Protein AF-A0A3N7GJF5-F1 (afdb_monomer_lite)

Foldseek 3Di:
DDDDPCWDDPDPAWTHNLWKIKGFDDEAEAEAADADDDDKDKDKDKDKDDDPDDDFKDWDWDDDPPDIDGDRIIMGTPVCVVIDMDIYMYIYYYLPDWDADVNRTDDPDPPPDDDDDDDDDDDDDPDPPPDPPFDWDADPNDTGGVVNVPPPPDDDPDDDPQQWPDWDWDQDPVGIDIDTDGD

Radius of gyration: 27.96 Å; chains: 1; bounding box: 52×43×83 Å

pLDDT: mean 73.29, std 20.67, range [27.53, 95.56]

Secondary structure (DSSP, 8-state):
-PPPTTPEEEETTEEE-SSEEEEE---EEEEEEESS----EEEEEEEEESSS-----B---EEETTEEE--SEEEEEGGGTTSEEEEEEEEEEETT--EEETTEEE---TT------------------------EEEETTEEEEHHHHSTTSS------GGGEEEEEEEEETTEEEEEEEE-

Sequence (183 aa):
MQIPQNFTAYSNSVFSDGTTVYKGDRPYVKINRKDGNFRPYVNVYKEANGYNQPLRLDVPVKINGNRISFPNFIRYPHKFRFRRYDVNYEVVVPKHYVILEDGKLSIDDEQATTGANYDEEGDNDDDFAVGTEQDSIIVNNRKVAIKDIESSKGKKLKIEKDDVEEVNVNIGKDGARVKIKTK

Structure (mmCIF, N/CA/C/O backbone):
data_AF-A0A3N7GJF5-F1
#
_entry.id   AF-A0A3N7GJF5-F1
#
loop_
_atom_site.group_PDB
_atom_site.id
_atom_site.type_symbol
_atom_site.label_atom_id
_atom_site.label_alt_id
_atom_site.label_comp_id
_atom_site.label_asym_id
_atom_site.label_entity_id
_atom_site.label_seq_id
_atom_site.pdbx_PDB_ins_code
_atom_site.Cartn_x
_atom_site.Cartn_y
_atom_site.Cartn_z
_atom_site.occupancy
_atom_site.B_iso_or_equiv
_atom_site.auth_seq_id
_atom_site.auth_comp_id
_atom_site.auth_asym_id
_atom_site.auth_atom_id
_atom_site.pdbx_PDB_model_num
ATOM 1 N N . MET A 1 1 ? -10.663 3.510 -0.168 1.00 64.50 1 MET A N 1
ATOM 2 C CA . MET A 1 1 ? -11.586 2.675 0.639 1.00 64.50 1 MET A CA 1
ATOM 3 C C . MET A 1 1 ? -12.629 3.621 1.209 1.00 64.50 1 MET A C 1
ATOM 5 O O . MET A 1 1 ? -12.229 4.712 1.585 1.00 64.50 1 MET A O 1
ATOM 9 N N . GLN A 1 2 ? -13.917 3.278 1.209 1.00 79.75 2 GLN A N 1
ATOM 10 C CA . GLN A 1 2 ? -14.961 4.138 1.783 1.00 79.75 2 GLN A CA 1
ATOM 11 C C . GLN A 1 2 ? -15.364 3.574 3.148 1.00 79.75 2 GLN A C 1
ATOM 13 O O . GLN A 1 2 ? -15.562 2.363 3.262 1.00 79.75 2 GLN A O 1
ATOM 18 N N . ILE A 1 3 ? -15.418 4.425 4.175 1.00 82.75 3 ILE A N 1
ATOM 19 C CA . ILE A 1 3 ? -15.839 4.021 5.522 1.00 82.75 3 ILE A CA 1
ATOM 20 C C . ILE A 1 3 ? -17.376 4.035 5.560 1.00 82.75 3 ILE A C 1
ATOM 22 O O . ILE A 1 3 ? -17.965 5.035 5.143 1.00 82.75 3 ILE A O 1
ATOM 26 N N . PRO A 1 4 ? -18.037 2.948 5.998 1.00 89.00 4 PRO A N 1
ATOM 27 C CA . PRO A 1 4 ? -19.496 2.899 6.077 1.00 89.00 4 PRO A CA 1
ATOM 28 C C . PRO A 1 4 ? -20.077 3.946 7.043 1.00 89.00 4 PRO A C 1
ATOM 30 O O . PRO A 1 4 ? -19.457 4.278 8.050 1.00 89.00 4 PRO A O 1
ATOM 33 N N . GLN A 1 5 ? -21.294 4.430 6.769 1.00 88.88 5 GLN A N 1
ATOM 34 C CA . GLN A 1 5 ? -21.937 5.495 7.560 1.00 88.88 5 GLN A CA 1
ATOM 35 C C . GLN A 1 5 ? -22.246 5.112 9.015 1.00 88.88 5 GLN A C 1
ATOM 37 O O . GLN A 1 5 ? -22.389 5.992 9.855 1.00 88.88 5 GLN A O 1
ATOM 42 N N . ASN A 1 6 ? -22.341 3.821 9.334 1.00 93.06 6 ASN A N 1
ATOM 43 C CA . ASN A 1 6 ? -22.622 3.342 10.690 1.00 93.06 6 ASN A CA 1
ATOM 44 C C . ASN A 1 6 ? -21.397 3.381 11.630 1.00 93.06 6 ASN A C 1
ATOM 46 O O . ASN A 1 6 ? -21.480 2.877 12.748 1.00 93.06 6 ASN A O 1
ATOM 50 N N . PHE A 1 7 ? -20.260 3.927 11.186 1.00 94.56 7 PHE A N 1
ATOM 51 C CA . PHE A 1 7 ? -19.049 4.063 11.992 1.00 94.56 7 PHE A CA 1
ATOM 52 C C . PHE A 1 7 ? -18.988 5.435 12.665 1.00 94.56 7 PHE A C 1
ATOM 54 O O . PHE A 1 7 ? -19.082 6.470 12.008 1.00 94.56 7 PHE A O 1
ATOM 61 N N . THR A 1 8 ? -18.731 5.444 13.970 1.00 95.56 8 THR A N 1
ATOM 62 C CA . THR A 1 8 ? -18.506 6.667 14.744 1.00 95.56 8 THR A CA 1
ATOM 63 C C . THR A 1 8 ? -17.050 7.107 14.619 1.00 95.56 8 THR A C 1
ATOM 65 O O . THR A 1 8 ? -16.136 6.297 14.799 1.00 95.56 8 THR A O 1
ATOM 68 N N . ALA A 1 9 ? -16.820 8.390 14.340 1.00 94.19 9 ALA A N 1
ATOM 69 C CA . ALA A 1 9 ? -15.489 8.987 14.371 1.00 94.19 9 ALA A CA 1
ATOM 70 C C . ALA A 1 9 ? -15.056 9.246 15.824 1.00 94.19 9 ALA A C 1
ATOM 72 O O . ALA A 1 9 ? -15.729 9.963 16.559 1.00 94.19 9 ALA A O 1
ATOM 73 N N . TYR A 1 10 ? -13.925 8.672 16.228 1.00 91.00 10 TYR A N 1
ATOM 74 C CA . TYR A 1 10 ? -13.273 8.946 17.516 1.00 91.00 10 TYR A CA 1
ATOM 75 C C . TYR A 1 10 ? -12.124 9.950 17.367 1.00 91.00 10 TYR A C 1
ATOM 77 O O . TYR A 1 10 ? -11.736 10.607 18.328 1.00 91.00 10 TYR A O 1
ATOM 85 N N . SER A 1 11 ? -11.576 10.067 16.157 1.00 91.06 11 SER A N 1
ATOM 86 C CA . SER A 1 11 ? -10.631 11.106 15.750 1.00 91.06 11 SER A CA 1
ATOM 87 C C . SER A 1 11 ? -10.702 11.303 14.232 1.00 91.06 11 SER A C 1
ATOM 89 O O . SER A 1 11 ? -11.386 10.551 13.537 1.00 91.06 11 SER A O 1
ATOM 91 N N . ASN A 1 12 ? -9.932 12.257 13.699 1.00 86.62 12 ASN A N 1
ATOM 92 C CA . ASN A 1 12 ? -9.837 12.522 12.254 1.00 86.62 12 ASN A CA 1
ATOM 93 C C . ASN A 1 12 ? -9.360 11.313 11.426 1.00 86.62 12 ASN A C 1
ATOM 95 O O . ASN A 1 12 ? -9.493 11.305 10.205 1.00 86.62 12 ASN A O 1
ATOM 99 N N . SER A 1 13 ? -8.782 10.300 12.071 1.00 91.12 13 SER A N 1
ATOM 100 C CA . SER A 1 13 ? -8.250 9.104 11.423 1.00 91.12 13 SER A CA 1
ATOM 101 C C . SER A 1 13 ? -8.669 7.814 12.123 1.00 91.12 13 SER A C 1
ATOM 103 O O . SER A 1 13 ? -8.112 6.767 11.826 1.00 91.12 13 SER A O 1
ATOM 105 N N . VAL A 1 14 ? -9.627 7.829 13.050 1.00 92.94 14 VAL A N 1
ATOM 106 C CA . VAL A 1 14 ? -10.072 6.607 13.736 1.00 92.94 14 VAL A CA 1
ATOM 107 C C . VAL A 1 14 ? -11.587 6.554 13.755 1.00 92.94 14 VAL A C 1
ATOM 109 O O . VAL A 1 14 ? -12.241 7.409 14.346 1.00 92.94 14 VAL A O 1
ATOM 112 N N . PHE A 1 15 ? -12.130 5.506 13.147 1.00 95.00 15 PHE A N 1
ATOM 113 C CA . PHE A 1 15 ? -13.563 5.277 13.009 1.00 95.00 15 PHE A CA 1
ATOM 114 C C . PHE A 1 15 ? -13.902 3.873 13.498 1.00 95.00 15 PHE A C 1
ATOM 116 O O . PHE A 1 15 ? -13.161 2.926 13.231 1.00 95.00 15 PHE A O 1
ATOM 123 N N . SER A 1 16 ? -15.008 3.709 14.218 1.00 95.12 16 SER A N 1
ATOM 124 C CA . SER A 1 16 ? -15.405 2.403 14.747 1.00 95.12 16 SER A CA 1
ATOM 125 C C . SER A 1 16 ? -16.911 2.297 14.959 1.00 95.12 16 SER A C 1
ATOM 127 O O . SER A 1 16 ? -17.546 3.243 15.408 1.00 95.12 16 SER A O 1
ATOM 129 N N . ASP A 1 17 ? -17.459 1.115 14.698 1.00 95.25 17 ASP A N 1
ATOM 130 C CA . ASP A 1 17 ? -18.849 0.733 14.995 1.00 95.25 17 ASP A CA 1
ATOM 131 C C . ASP A 1 17 ? -18.971 -0.070 16.312 1.00 95.25 17 ASP A C 1
ATOM 133 O O . ASP A 1 17 ? -20.019 -0.621 16.631 1.00 95.25 17 ASP A O 1
ATOM 137 N N . GLY A 1 18 ? -17.870 -0.186 17.068 1.00 94.81 18 GLY A N 1
ATOM 138 C CA . GLY A 1 18 ? -17.773 -0.970 18.305 1.00 94.81 18 GLY A CA 1
ATOM 139 C C . GLY A 1 18 ? -17.359 -2.430 18.084 1.00 94.81 18 GLY A C 1
ATOM 140 O O . GLY A 1 18 ? -16.932 -3.096 19.026 1.00 94.81 18 GLY A O 1
ATOM 141 N N . THR A 1 19 ? -17.388 -2.916 16.840 1.00 95.06 19 THR A N 1
ATOM 142 C CA . THR A 1 19 ? -16.946 -4.268 16.458 1.00 95.06 19 THR A CA 1
ATOM 143 C C . THR A 1 19 ? -15.667 -4.248 15.626 1.00 95.06 19 THR A C 1
ATOM 145 O O . THR A 1 19 ? -14.773 -5.077 15.820 1.00 95.06 19 THR A O 1
ATOM 148 N N . THR A 1 20 ? -15.534 -3.251 14.758 1.00 94.44 20 THR A N 1
ATOM 149 C CA . THR A 1 20 ? -14.460 -3.059 13.791 1.00 94.44 20 THR A CA 1
ATOM 150 C C . THR A 1 20 ? -13.918 -1.647 13.928 1.00 94.44 20 THR A C 1
ATOM 152 O O . THR A 1 20 ? -14.650 -0.704 14.212 1.00 94.44 20 THR A O 1
ATOM 155 N N . VAL A 1 21 ? -12.618 -1.495 13.716 1.00 93.88 21 VAL A N 1
ATOM 156 C CA . VAL A 1 21 ? -11.933 -0.209 13.686 1.00 93.88 21 VAL A CA 1
ATOM 157 C C . VAL A 1 21 ? -11.325 -0.017 12.305 1.00 93.88 21 VAL A C 1
ATOM 159 O O . VAL A 1 21 ? -10.680 -0.920 11.768 1.00 93.88 21 VAL A O 1
ATOM 162 N N . TYR A 1 22 ? -11.521 1.179 11.764 1.00 93.12 22 TYR A N 1
ATOM 163 C CA . TYR A 1 22 ? -10.764 1.736 10.656 1.00 93.12 22 TYR A CA 1
ATOM 164 C C . TYR A 1 22 ? -9.802 2.766 11.229 1.00 93.12 22 TYR A C 1
ATOM 166 O O . TYR A 1 22 ? -10.231 3.743 11.845 1.00 93.12 22 TYR A O 1
ATOM 174 N N . LYS A 1 23 ? -8.506 2.548 11.025 1.00 91.44 23 LYS A N 1
ATOM 175 C CA . LYS A 1 23 ? -7.459 3.494 11.405 1.00 91.44 23 LYS A CA 1
ATOM 176 C C . LYS A 1 23 ? -6.807 4.025 10.138 1.00 91.44 23 LYS A C 1
ATOM 178 O O . LYS A 1 23 ? -6.390 3.243 9.291 1.00 91.44 23 LYS A O 1
ATOM 183 N N . GLY A 1 24 ? -6.771 5.339 10.001 1.00 89.31 24 GLY A N 1
ATOM 184 C CA . GLY A 1 24 ? -6.114 6.045 8.921 1.00 89.31 24 GLY A CA 1
ATOM 185 C C . GLY A 1 24 ? -4.625 5.774 8.977 1.00 89.31 24 GLY A C 1
ATOM 186 O O . GLY A 1 24 ? -4.030 5.727 10.056 1.00 89.31 24 GLY A O 1
ATOM 187 N N . ASP A 1 25 ? -4.058 5.572 7.804 1.00 84.69 25 ASP A N 1
ATOM 188 C CA . ASP A 1 25 ? -2.676 5.182 7.619 1.00 84.69 25 ASP A CA 1
ATOM 189 C C . ASP A 1 25 ? -2.061 5.994 6.479 1.00 84.69 25 ASP A C 1
ATOM 191 O O . ASP A 1 25 ? -2.752 6.396 5.536 1.00 84.69 25 ASP A O 1
ATOM 195 N N . ARG A 1 26 ? -0.760 6.256 6.589 1.00 84.88 26 ARG A N 1
ATOM 196 C CA . ARG A 1 26 ? 0.039 6.871 5.528 1.00 84.88 26 ARG A CA 1
ATOM 197 C C . ARG A 1 26 ? 1.001 5.798 5.032 1.00 84.88 26 ARG A C 1
ATOM 199 O O . ARG A 1 26 ? 2.049 5.624 5.649 1.00 84.88 26 ARG A O 1
ATOM 206 N N . PRO A 1 27 ? 0.628 5.049 3.980 1.00 83.81 27 PRO A N 1
ATOM 207 C CA . PRO A 1 27 ? 1.391 3.885 3.568 1.00 83.81 27 PRO A CA 1
ATOM 208 C C . PRO A 1 27 ? 2.800 4.307 3.153 1.00 83.81 27 PRO A C 1
ATOM 210 O O . PRO A 1 27 ? 2.965 5.112 2.239 1.00 83.81 27 PRO A O 1
ATOM 213 N N . TYR A 1 28 ? 3.808 3.741 3.811 1.00 84.62 28 TYR A N 1
ATOM 214 C CA . TYR A 1 28 ? 5.187 3.845 3.355 1.00 84.62 28 TYR A CA 1
ATOM 215 C C . TYR A 1 28 ? 5.460 2.759 2.314 1.00 84.62 28 TYR A C 1
ATOM 217 O O . TYR A 1 28 ? 5.232 1.569 2.559 1.00 84.62 28 TYR A O 1
ATOM 225 N N . VAL A 1 29 ? 5.937 3.177 1.143 1.00 88.06 29 VAL A N 1
ATOM 226 C CA . VAL A 1 29 ? 6.210 2.292 0.012 1.00 88.06 29 VAL A CA 1
ATOM 227 C C . VAL A 1 29 ? 7.688 2.379 -0.327 1.00 88.06 29 VAL A C 1
ATOM 229 O O . VAL A 1 29 ? 8.188 3.432 -0.705 1.00 88.06 29 VAL A O 1
ATOM 232 N N . LYS A 1 30 ? 8.386 1.251 -0.218 1.00 89.44 30 LYS A N 1
ATOM 233 C CA . LYS A 1 30 ? 9.753 1.103 -0.709 1.00 89.44 30 LYS A CA 1
ATOM 234 C C . LYS A 1 30 ? 9.723 0.558 -2.132 1.00 89.44 30 LYS A C 1
ATOM 236 O O . LYS A 1 30 ? 9.109 -0.479 -2.383 1.00 89.44 30 LYS A O 1
ATOM 241 N N . ILE A 1 31 ? 10.435 1.196 -3.051 1.00 89.06 31 ILE A N 1
ATOM 242 C CA . ILE A 1 31 ? 10.700 0.625 -4.374 1.00 89.06 31 ILE A CA 1
ATOM 243 C C . ILE A 1 31 ? 11.993 -0.193 -4.301 1.00 89.06 31 ILE A C 1
ATOM 245 O O . ILE A 1 31 ? 13.011 0.283 -3.809 1.00 89.06 31 ILE A O 1
ATOM 249 N N . ASN A 1 32 ? 11.957 -1.431 -4.789 1.00 90.62 32 ASN A N 1
ATOM 250 C CA . ASN A 1 32 ? 13.118 -2.311 -4.884 1.00 90.62 32 ASN A CA 1
ATOM 251 C C . ASN A 1 32 ? 13.316 -2.736 -6.344 1.00 90.62 32 ASN A C 1
ATOM 253 O O . ASN A 1 32 ? 12.560 -3.556 -6.874 1.00 90.62 32 ASN A O 1
ATOM 257 N N . ARG A 1 33 ? 14.324 -2.161 -7.003 1.00 90.88 33 ARG A N 1
ATOM 258 C CA . ARG A 1 33 ? 14.658 -2.477 -8.394 1.00 90.88 33 ARG A CA 1
ATOM 259 C C . ARG A 1 33 ? 15.654 -3.636 -8.431 1.00 90.88 33 ARG A C 1
ATOM 261 O O . ARG A 1 33 ? 16.719 -3.554 -7.830 1.00 90.88 33 ARG A O 1
ATOM 268 N N . LYS A 1 34 ? 15.329 -4.717 -9.143 1.00 89.12 34 LYS A N 1
ATOM 269 C CA . LYS A 1 34 ? 16.202 -5.899 -9.275 1.00 89.12 34 LYS A CA 1
ATOM 270 C C . LYS A 1 34 ? 16.532 -6.198 -10.730 1.00 89.12 34 LYS A C 1
ATOM 272 O O . LYS A 1 34 ? 15.735 -5.933 -11.629 1.00 89.12 34 LYS A O 1
ATOM 277 N N . ASP A 1 35 ? 17.709 -6.768 -10.954 1.00 88.75 35 ASP A N 1
ATOM 278 C CA . ASP A 1 35 ? 18.079 -7.299 -12.263 1.00 88.75 35 ASP A CA 1
ATOM 279 C C . ASP A 1 35 ? 17.245 -8.538 -12.610 1.00 88.75 35 ASP A C 1
ATOM 281 O O . ASP A 1 35 ? 16.807 -9.291 -11.737 1.00 88.75 35 ASP A O 1
ATOM 285 N N . GLY A 1 36 ? 17.037 -8.753 -13.908 1.00 86.38 36 GLY A N 1
ATOM 286 C CA . GLY A 1 36 ? 16.295 -9.893 -14.442 1.00 86.38 36 GLY A CA 1
ATOM 287 C C . GLY A 1 36 ? 14.981 -9.510 -15.119 1.00 86.38 36 GLY A C 1
ATOM 288 O O . GLY A 1 36 ? 14.602 -8.344 -15.202 1.00 86.38 36 GLY A O 1
ATOM 289 N N . ASN A 1 37 ? 14.292 -10.523 -15.642 1.00 88.69 37 ASN A N 1
ATOM 290 C CA . ASN A 1 37 ? 13.025 -10.368 -16.346 1.00 88.69 37 ASN A CA 1
ATOM 291 C C . ASN A 1 37 ? 11.923 -11.108 -15.581 1.00 88.69 37 ASN A C 1
ATOM 293 O O . ASN A 1 37 ? 11.732 -12.312 -15.749 1.00 88.69 37 ASN A O 1
ATOM 297 N N . PHE A 1 38 ? 11.235 -10.393 -14.695 1.00 90.31 38 PHE A N 1
ATOM 298 C CA . PHE A 1 38 ? 10.160 -10.932 -13.868 1.00 90.31 38 PHE A CA 1
ATOM 299 C C . PHE A 1 38 ? 8.975 -9.969 -13.836 1.00 90.31 38 PHE A C 1
ATOM 301 O O . PHE A 1 38 ? 9.100 -8.782 -14.130 1.00 90.31 38 PHE A O 1
ATOM 308 N N . ARG A 1 39 ? 7.795 -10.484 -13.483 1.00 89.50 39 ARG A N 1
ATOM 309 C CA . ARG A 1 39 ? 6.602 -9.647 -13.328 1.00 89.50 39 ARG A CA 1
ATOM 310 C C . ARG A 1 39 ? 6.711 -8.845 -12.028 1.00 89.50 39 ARG A C 1
ATOM 312 O O . ARG A 1 39 ? 6.958 -9.474 -11.000 1.00 89.50 39 ARG A O 1
ATOM 319 N N . PRO A 1 40 ? 6.487 -7.518 -12.044 1.00 90.56 40 PRO A N 1
ATOM 320 C CA . PRO A 1 40 ? 6.412 -6.722 -10.826 1.00 90.56 40 PRO A CA 1
ATOM 321 C C . PRO A 1 40 ? 5.461 -7.324 -9.791 1.00 90.56 40 PRO A C 1
ATOM 323 O O . PRO A 1 40 ? 4.403 -7.852 -10.145 1.00 90.56 40 PRO A O 1
ATOM 326 N N . TYR A 1 41 ? 5.822 -7.221 -8.517 1.00 91.00 41 TYR A N 1
ATOM 327 C CA . TYR A 1 41 ? 5.005 -7.714 -7.412 1.00 91.00 41 TYR A CA 1
ATOM 328 C C . TYR A 1 41 ? 5.129 -6.813 -6.183 1.00 91.00 41 TYR A C 1
ATOM 330 O O . TYR A 1 41 ? 6.042 -5.994 -6.081 1.00 91.00 41 TYR A O 1
ATOM 338 N N . VAL A 1 42 ? 4.185 -6.955 -5.253 1.00 90.81 42 VAL A N 1
ATOM 339 C CA . VAL A 1 42 ? 4.131 -6.167 -4.017 1.00 90.81 42 VAL A CA 1
ATOM 340 C C . VAL A 1 42 ? 4.220 -7.101 -2.823 1.00 90.81 42 VAL A C 1
ATOM 342 O O . VAL A 1 42 ? 3.380 -7.988 -2.664 1.00 90.81 42 VAL A O 1
ATOM 345 N N . ASN A 1 43 ? 5.202 -6.868 -1.961 1.00 90.81 43 ASN A N 1
ATOM 346 C CA . ASN A 1 43 ? 5.254 -7.464 -0.636 1.00 90.81 43 ASN A CA 1
ATOM 347 C C . ASN A 1 43 ? 4.529 -6.546 0.351 1.00 90.81 43 ASN A C 1
ATOM 349 O O . ASN A 1 43 ? 4.740 -5.332 0.355 1.00 90.81 43 ASN A O 1
ATOM 353 N N . VAL A 1 44 ? 3.678 -7.131 1.195 1.00 90.44 44 VAL A N 1
ATOM 354 C CA . VAL A 1 44 ? 2.969 -6.418 2.265 1.00 90.44 44 VAL A CA 1
ATOM 355 C C . VAL A 1 44 ? 3.451 -6.965 3.600 1.00 90.44 44 VAL A C 1
ATOM 357 O O . VAL A 1 44 ? 3.069 -8.065 4.004 1.00 90.44 44 VAL A O 1
ATOM 360 N N . TYR A 1 45 ? 4.281 -6.190 4.285 1.00 90.50 45 TYR A N 1
ATOM 361 C CA . TYR A 1 45 ? 4.787 -6.520 5.609 1.00 90.50 45 TYR A CA 1
ATOM 362 C C . TYR A 1 45 ? 3.840 -5.941 6.649 1.00 90.50 45 TYR A C 1
ATOM 364 O O . TYR A 1 45 ? 3.516 -4.756 6.617 1.00 90.50 45 TYR A O 1
ATOM 372 N N . LYS A 1 46 ? 3.363 -6.788 7.558 1.00 89.75 46 LYS A N 1
ATOM 373 C CA . LYS A 1 46 ? 2.418 -6.396 8.600 1.00 89.75 46 LYS A CA 1
ATOM 374 C C . LYS A 1 46 ? 2.982 -6.802 9.944 1.00 89.75 46 LYS A C 1
ATOM 376 O O . LYS A 1 46 ? 3.289 -7.976 10.151 1.00 89.75 46 LYS A O 1
ATOM 381 N N . GLU A 1 47 ? 3.026 -5.863 10.866 1.00 88.81 47 GLU A N 1
ATOM 382 C CA . GLU A 1 47 ? 3.456 -6.113 12.232 1.00 88.81 47 GLU A CA 1
ATOM 383 C C . GLU A 1 47 ? 2.465 -5.508 13.225 1.00 88.81 47 GLU A C 1
ATOM 385 O O . GLU A 1 47 ? 1.640 -4.647 12.900 1.00 88.81 47 GLU A O 1
ATOM 390 N N . ALA A 1 48 ? 2.489 -6.034 14.446 1.00 88.50 48 ALA A N 1
ATOM 391 C CA . ALA A 1 48 ? 1.702 -5.491 15.535 1.00 88.50 48 ALA A CA 1
ATOM 392 C C . ALA A 1 48 ? 2.478 -5.578 16.841 1.00 88.50 48 ALA A C 1
ATOM 394 O O . ALA A 1 48 ? 2.806 -6.668 17.307 1.00 88.50 48 ALA A O 1
ATOM 395 N N . ASN A 1 49 ? 2.682 -4.427 17.466 1.00 85.31 49 ASN A N 1
ATOM 396 C CA . ASN A 1 49 ? 3.273 -4.305 18.785 1.00 85.31 49 ASN A CA 1
ATOM 397 C C . ASN A 1 49 ? 2.173 -4.301 19.866 1.00 85.31 49 ASN A C 1
ATOM 399 O O . ASN A 1 49 ? 1.057 -3.808 19.652 1.00 85.31 49 ASN A O 1
ATOM 403 N N . GLY A 1 50 ? 2.478 -4.881 21.030 1.00 81.25 50 GLY A N 1
ATOM 404 C CA . GLY A 1 50 ? 1.560 -5.021 22.166 1.00 81.25 50 GLY A CA 1
ATOM 405 C C . GLY A 1 50 ? 1.365 -6.481 22.580 1.00 81.25 50 GLY A C 1
ATOM 406 O O . GLY A 1 50 ? 2.328 -7.232 22.687 1.00 81.25 50 GLY A O 1
ATOM 407 N N . TYR A 1 51 ? 0.117 -6.889 22.825 1.00 72.75 51 TYR A N 1
ATOM 408 C CA . TYR A 1 51 ? -0.216 -8.244 23.283 1.00 72.75 51 TYR A CA 1
ATOM 409 C C . TYR A 1 51 ? 0.345 -9.344 22.372 1.00 72.75 51 TYR A C 1
ATOM 411 O O . TYR A 1 51 ? 0.319 -9.210 21.147 1.00 72.75 51 TYR A O 1
ATOM 419 N N . ASN A 1 52 ? 0.736 -10.477 22.961 1.00 76.50 52 ASN A N 1
ATOM 420 C CA . ASN A 1 52 ? 1.139 -11.682 22.233 1.00 76.50 52 ASN A CA 1
ATOM 421 C C . ASN A 1 52 ? -0.088 -12.433 21.675 1.00 76.50 52 ASN A C 1
ATOM 423 O O . ASN A 1 52 ? -0.442 -13.522 22.119 1.00 76.50 52 ASN A O 1
ATOM 427 N N . GLN A 1 53 ? -0.811 -11.790 20.758 1.00 78.31 53 GLN A N 1
ATOM 428 C CA . GLN A 1 53 ? -2.001 -12.334 20.108 1.00 78.31 53 GLN A CA 1
ATOM 429 C C . GLN A 1 53 ? -1.825 -12.370 18.589 1.00 78.31 53 GLN A C 1
ATOM 431 O O . GLN A 1 53 ? -1.168 -11.478 18.035 1.00 78.31 53 GLN A O 1
ATOM 436 N N . PRO A 1 54 ? -2.481 -13.321 17.892 1.00 80.56 54 PRO A N 1
ATOM 437 C CA . PRO A 1 54 ? -2.407 -13.425 16.441 1.00 80.56 54 PRO A CA 1
ATOM 438 C C . PRO A 1 54 ? -2.726 -12.105 15.741 1.00 80.56 54 PRO A C 1
ATOM 440 O O . PRO A 1 54 ? -3.639 -11.370 16.140 1.00 80.56 54 PRO A O 1
ATOM 443 N N . LEU A 1 55 ? -1.978 -11.812 14.682 1.00 83.50 55 LEU A N 1
ATOM 444 C CA . LEU A 1 55 ? -2.200 -10.638 13.855 1.00 83.50 55 LEU A CA 1
ATOM 445 C C . LEU A 1 55 ? -3.554 -10.764 13.139 1.00 83.50 55 LEU A C 1
ATOM 447 O O . LEU A 1 55 ? -3.812 -11.717 12.406 1.00 83.50 55 LEU A O 1
ATOM 451 N N . ARG A 1 56 ? -4.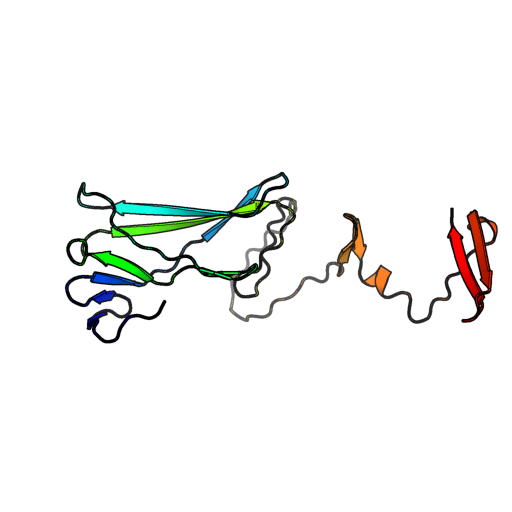439 -9.794 13.365 1.00 84.19 56 ARG A N 1
ATOM 452 C CA . ARG A 1 56 ? -5.764 -9.713 12.738 1.00 84.19 56 ARG A CA 1
ATOM 453 C C . ARG A 1 56 ? -5.898 -8.342 12.096 1.00 84.19 56 ARG A C 1
ATOM 455 O O . ARG A 1 56 ? -6.356 -7.408 12.747 1.00 84.19 56 ARG A O 1
ATOM 462 N N . LEU A 1 57 ? -5.430 -8.245 10.855 1.00 86.31 57 LEU A N 1
ATOM 463 C CA . LEU A 1 57 ? -5.332 -6.994 10.116 1.00 86.31 57 LEU A CA 1
ATOM 464 C C . LEU A 1 57 ? -5.663 -7.204 8.639 1.00 86.31 57 LEU A C 1
ATOM 466 O O . LEU A 1 57 ? -5.029 -8.017 7.956 1.00 86.31 57 LEU A O 1
ATOM 470 N N . ASP A 1 58 ? -6.621 -6.429 8.150 1.00 84.38 58 ASP A N 1
ATOM 471 C CA . ASP A 1 58 ? -6.992 -6.380 6.746 1.00 84.38 58 ASP A CA 1
ATOM 472 C C . ASP A 1 58 ? -6.511 -5.077 6.102 1.00 84.38 58 ASP A C 1
ATOM 474 O O . ASP A 1 58 ? -6.714 -3.985 6.639 1.00 84.38 58 ASP A O 1
ATOM 478 N N . VAL A 1 59 ? -5.834 -5.226 4.963 1.00 82.94 59 VAL A N 1
ATOM 479 C CA . VAL A 1 59 ? -5.124 -4.147 4.277 1.00 82.94 59 VAL A CA 1
ATOM 480 C C . VAL A 1 59 ? -5.278 -4.323 2.763 1.00 82.94 59 VAL A C 1
ATOM 482 O O . VAL A 1 59 ? -4.455 -4.984 2.126 1.00 82.94 59 VAL A O 1
ATOM 485 N N . PRO A 1 60 ? -6.376 -3.819 2.177 1.00 80.25 60 PRO A N 1
ATOM 486 C CA . PRO A 1 60 ? -6.694 -4.084 0.783 1.00 80.25 60 PRO A CA 1
ATOM 487 C C . PRO A 1 60 ? -5.849 -3.209 -0.149 1.00 80.25 60 PRO A C 1
ATOM 489 O O . PRO A 1 60 ? -6.084 -2.006 -0.269 1.00 80.25 60 PRO A O 1
ATOM 492 N N . VAL A 1 61 ? -4.902 -3.825 -0.856 1.00 85.31 61 VAL A N 1
ATOM 493 C CA . VAL A 1 61 ? -4.200 -3.206 -1.990 1.00 85.31 61 VAL A CA 1
ATOM 494 C C . VAL A 1 61 ? -5.059 -3.366 -3.241 1.00 85.31 61 VAL A C 1
ATOM 496 O O . VAL A 1 61 ? -5.589 -4.448 -3.499 1.00 85.31 61 VAL A O 1
ATOM 499 N N . LYS A 1 62 ? -5.214 -2.297 -4.024 1.00 85.62 62 LYS A N 1
ATOM 500 C CA . LYS A 1 62 ? -5.938 -2.348 -5.300 1.00 85.62 62 LYS A CA 1
ATOM 501 C C . LYS A 1 62 ? -4.960 -2.301 -6.461 1.00 85.62 62 LYS A C 1
ATOM 503 O O . LYS A 1 62 ? -4.082 -1.446 -6.490 1.00 85.62 62 LYS A O 1
ATOM 508 N N . ILE A 1 63 ? -5.161 -3.186 -7.430 1.00 84.31 63 ILE A N 1
ATOM 509 C CA . ILE A 1 63 ? -4.416 -3.210 -8.689 1.00 84.31 63 ILE A CA 1
ATOM 510 C C . ILE A 1 63 ? -5.423 -2.962 -9.808 1.00 84.31 63 ILE A C 1
ATOM 512 O O . ILE A 1 63 ? -6.422 -3.674 -9.909 1.00 84.31 63 ILE A O 1
ATOM 516 N N . ASN A 1 64 ? -5.184 -1.936 -10.621 1.00 83.44 64 ASN A N 1
ATOM 517 C CA . ASN A 1 64 ? -5.988 -1.631 -11.798 1.00 83.44 64 ASN A CA 1
ATOM 518 C C . ASN A 1 64 ? -5.049 -1.374 -12.981 1.00 83.44 64 ASN A C 1
ATOM 520 O O . ASN A 1 64 ? -4.378 -0.343 -13.035 1.00 83.44 64 ASN A O 1
ATOM 524 N N . GLY A 1 65 ? -4.962 -2.346 -13.892 1.00 84.44 65 GLY A N 1
ATOM 525 C CA . GLY A 1 65 ? -4.001 -2.316 -14.992 1.00 84.44 65 GLY A CA 1
ATOM 526 C C . GLY A 1 65 ? -2.561 -2.238 -14.477 1.00 84.44 65 GLY A C 1
ATOM 527 O O . GLY A 1 65 ? -2.108 -3.123 -13.756 1.00 84.44 65 GLY A O 1
ATOM 528 N N . ASN A 1 66 ? -1.858 -1.165 -14.839 1.00 81.75 66 ASN A N 1
ATOM 529 C CA . ASN A 1 66 ? -0.488 -0.860 -14.417 1.00 81.75 66 ASN A CA 1
ATOM 530 C C . ASN A 1 66 ? -0.406 0.029 -13.161 1.00 81.75 66 ASN A C 1
ATOM 532 O O . ASN A 1 66 ? 0.690 0.426 -12.773 1.00 81.75 66 ASN A O 1
ATOM 536 N N . ARG A 1 67 ? -1.540 0.358 -12.529 1.00 85.38 67 ARG A N 1
ATOM 537 C CA . ARG A 1 67 ? -1.593 1.205 -11.335 1.00 85.38 67 ARG A CA 1
ATOM 538 C C . ARG A 1 67 ? -1.822 0.375 -10.080 1.00 85.38 67 ARG A C 1
ATOM 540 O O . ARG A 1 67 ? -2.747 -0.437 -10.017 1.00 85.38 67 ARG A O 1
ATOM 547 N N . ILE A 1 68 ? -1.026 0.654 -9.055 1.00 87.50 68 ILE A N 1
ATOM 548 C CA . ILE A 1 68 ? -1.214 0.132 -7.702 1.00 87.50 68 ILE A CA 1
ATOM 549 C C . ILE A 1 68 ? -1.732 1.279 -6.834 1.00 87.50 68 ILE A C 1
ATOM 551 O O . ILE A 1 68 ? -1.241 2.402 -6.913 1.00 87.50 68 ILE A O 1
ATOM 555 N N . SER A 1 69 ? -2.754 1.016 -6.026 1.00 87.50 69 SER A N 1
ATOM 556 C CA . SER A 1 69 ? -3.268 1.965 -5.041 1.00 87.50 69 SER A CA 1
ATOM 557 C C . SER A 1 69 ? -3.191 1.347 -3.657 1.00 87.50 69 SER A C 1
ATOM 559 O O . SER A 1 69 ? -3.824 0.321 -3.378 1.00 87.50 69 SER A O 1
ATOM 561 N N . PHE A 1 70 ? -2.417 1.996 -2.797 1.00 88.38 70 PHE A N 1
ATOM 562 C CA . PHE A 1 70 ? -2.267 1.617 -1.404 1.00 88.38 70 PHE A CA 1
ATOM 563 C C . PHE A 1 70 ? -3.418 2.191 -0.572 1.00 88.38 70 PHE A C 1
ATOM 565 O O . PHE A 1 70 ? -3.926 3.272 -0.881 1.00 88.38 70 PHE A O 1
ATOM 572 N N . PRO A 1 71 ? -3.897 1.461 0.444 1.00 86.94 71 PRO A N 1
ATOM 573 C CA . PRO A 1 71 ? -5.010 1.918 1.251 1.00 86.94 71 PRO A CA 1
ATOM 574 C C . PRO A 1 71 ? -4.569 2.995 2.243 1.00 86.94 71 PRO A C 1
ATOM 576 O O . PRO A 1 71 ? -3.573 2.860 2.941 1.00 86.94 71 PRO A O 1
ATOM 579 N N . ASN A 1 72 ? -5.398 4.024 2.372 1.00 86.25 72 ASN A N 1
ATOM 580 C CA . ASN A 1 72 ? -5.232 5.105 3.346 1.00 86.25 72 ASN A CA 1
ATOM 581 C C . ASN A 1 72 ? -5.823 4.731 4.720 1.00 86.25 72 ASN A C 1
ATOM 583 O O . ASN A 1 72 ? -5.907 5.570 5.611 1.00 86.25 72 ASN A O 1
ATOM 587 N N . PHE A 1 73 ? -6.328 3.500 4.862 1.00 89.25 73 PHE A N 1
ATOM 588 C CA . PHE A 1 73 ? -6.936 2.972 6.078 1.00 89.25 73 PHE A CA 1
ATOM 589 C C . PHE A 1 73 ? -6.621 1.487 6.228 1.00 89.25 73 PHE A C 1
ATOM 591 O O . PHE A 1 73 ? -6.761 0.714 5.278 1.00 89.25 73 PHE A O 1
ATOM 598 N N . ILE A 1 74 ? -6.303 1.086 7.451 1.00 90.88 74 ILE A N 1
ATOM 599 C CA . ILE A 1 74 ? -6.211 -0.311 7.865 1.00 90.88 74 ILE A CA 1
ATOM 600 C C . ILE A 1 74 ? -7.454 -0.698 8.667 1.00 90.88 74 ILE A C 1
ATOM 602 O O . ILE A 1 74 ? -8.023 0.127 9.389 1.00 90.88 74 ILE A O 1
ATOM 606 N N . ARG A 1 75 ? -7.876 -1.962 8.553 1.00 92.69 75 ARG A N 1
ATOM 607 C CA . ARG A 1 75 ? -9.074 -2.480 9.224 1.00 92.69 75 ARG A CA 1
ATOM 608 C C . ARG A 1 75 ? -8.733 -3.619 10.176 1.00 92.69 75 ARG A C 1
ATOM 610 O O . ARG A 1 75 ? -8.091 -4.591 9.782 1.00 92.69 75 ARG A O 1
ATOM 617 N N . TYR A 1 76 ? -9.214 -3.542 11.414 1.00 92.88 76 TYR A N 1
ATOM 618 C CA . TYR A 1 76 ? -9.014 -4.592 12.416 1.00 92.88 76 TYR A CA 1
ATOM 619 C C . TYR A 1 76 ? -10.160 -4.646 13.445 1.00 92.88 76 TYR A C 1
ATOM 621 O O . TYR A 1 76 ? -10.893 -3.673 13.609 1.00 92.88 76 TYR A O 1
ATOM 629 N N . PRO A 1 77 ? -10.350 -5.770 14.162 1.00 93.81 77 PRO A N 1
ATOM 630 C CA . PRO A 1 77 ? -11.373 -5.883 15.206 1.00 93.81 77 PRO A CA 1
ATOM 631 C C . PRO A 1 77 ? -11.192 -4.887 16.365 1.00 93.81 77 PRO A C 1
ATOM 633 O O . PRO A 1 77 ? -10.088 -4.721 16.881 1.00 93.81 77 PRO A O 1
ATOM 636 N N . HIS A 1 78 ? -12.288 -4.320 16.872 1.00 92.38 78 HIS A N 1
ATOM 637 C CA . HIS A 1 78 ? -12.297 -3.317 17.947 1.00 92.38 78 HIS A CA 1
ATOM 638 C C . HIS A 1 78 ? -11.657 -3.795 19.259 1.00 92.38 78 HIS A C 1
ATOM 640 O O . HIS A 1 78 ? -11.072 -3.005 20.007 1.00 92.38 78 HIS A O 1
ATOM 646 N N . LYS A 1 79 ? -11.677 -5.106 19.526 1.00 91.00 79 LYS A N 1
ATOM 647 C CA . LYS A 1 79 ? -10.957 -5.711 20.660 1.00 91.00 79 LYS A CA 1
ATOM 648 C C . LYS A 1 79 ? -9.439 -5.484 20.628 1.00 91.00 79 LYS A C 1
ATOM 650 O O . LYS A 1 79 ? -8.796 -5.600 21.662 1.00 91.00 79 LYS A O 1
ATOM 655 N N . PHE A 1 80 ? -8.870 -5.138 19.474 1.00 90.44 80 PHE A N 1
ATOM 656 C CA . PHE A 1 80 ? -7.443 -4.865 19.307 1.00 90.44 80 PHE A CA 1
ATOM 657 C C . PHE A 1 80 ? -7.124 -3.373 19.129 1.00 90.44 80 PHE A C 1
ATOM 659 O O . PHE A 1 80 ? -6.028 -3.034 18.695 1.00 90.44 80 PHE A O 1
ATOM 666 N N . ARG A 1 81 ? -8.046 -2.467 19.485 1.00 88.62 81 ARG A N 1
ATOM 667 C CA . ARG A 1 81 ? -7.901 -1.008 19.296 1.00 88.62 81 ARG A CA 1
ATOM 668 C C . ARG A 1 81 ? -6.683 -0.352 19.934 1.00 88.62 81 ARG A C 1
ATOM 670 O O . ARG A 1 81 ? -6.277 0.707 19.475 1.00 88.62 81 ARG A O 1
ATOM 677 N N . PHE A 1 82 ? -6.097 -0.984 20.944 1.00 87.06 82 PHE A N 1
ATOM 678 C CA . PHE A 1 82 ? -4.896 -0.493 21.618 1.00 87.06 82 PHE A CA 1
ATOM 679 C C . PHE A 1 82 ? -3.602 -1.139 21.106 1.00 87.06 82 PHE A C 1
ATOM 681 O O . PHE A 1 82 ? -2.529 -0.842 21.622 1.00 87.06 82 PHE A O 1
ATOM 688 N N . ARG A 1 83 ? -3.673 -2.026 20.103 1.00 88.38 83 ARG A N 1
ATOM 689 C CA . ARG A 1 83 ? -2.472 -2.556 19.449 1.00 88.38 83 ARG A CA 1
ATOM 690 C C . ARG A 1 83 ? -1.925 -1.523 18.475 1.00 88.38 83 ARG A C 1
ATOM 692 O O . ARG A 1 83 ? -2.681 -0.878 17.744 1.00 88.38 83 ARG A O 1
ATOM 699 N N . ARG A 1 84 ? -0.600 -1.397 18.436 1.00 88.00 84 ARG A N 1
ATOM 700 C CA . ARG A 1 84 ? 0.070 -0.597 17.413 1.00 88.00 84 ARG A CA 1
ATOM 701 C C . ARG A 1 84 ? 0.314 -1.494 16.214 1.00 88.00 84 ARG A C 1
ATOM 703 O O . ARG A 1 84 ? 1.127 -2.404 16.300 1.00 88.00 84 ARG A O 1
ATOM 710 N N . TYR A 1 85 ? -0.450 -1.271 15.156 1.00 89.12 85 TYR A N 1
ATOM 711 C CA . TYR A 1 85 ? -0.246 -1.910 13.865 1.00 89.12 85 TYR A CA 1
ATOM 712 C C . TYR A 1 85 ? 0.628 -1.022 12.998 1.00 89.12 85 TYR A C 1
ATOM 714 O O . TYR A 1 85 ? 0.357 0.179 12.921 1.00 89.12 85 TYR A O 1
ATOM 722 N N . ASP A 1 86 ? 1.586 -1.642 12.326 1.00 88.38 86 ASP A N 1
ATOM 723 C CA . ASP A 1 86 ? 2.444 -1.000 11.342 1.00 88.38 86 ASP A CA 1
ATOM 724 C C . ASP A 1 86 ? 2.383 -1.849 10.052 1.00 88.38 86 ASP A C 1
ATOM 726 O O . ASP A 1 86 ? 2.381 -3.089 10.095 1.00 88.38 86 ASP A O 1
ATOM 730 N N . VAL A 1 87 ? 2.219 -1.190 8.900 1.00 88.88 87 VAL A N 1
ATOM 731 C CA . VAL A 1 87 ? 2.143 -1.848 7.588 1.00 88.88 87 VAL A CA 1
ATOM 732 C C . VAL A 1 87 ? 3.101 -1.170 6.628 1.00 88.88 87 VAL A C 1
ATOM 734 O O . VAL A 1 87 ? 2.977 0.019 6.354 1.00 88.88 87 VAL A O 1
ATOM 737 N N . ASN A 1 88 ? 4.018 -1.956 6.077 1.00 89.81 88 ASN A N 1
ATOM 738 C CA . ASN A 1 88 ? 5.001 -1.497 5.108 1.00 89.81 88 ASN A CA 1
ATOM 739 C C . ASN A 1 88 ? 4.804 -2.222 3.783 1.00 89.81 88 ASN A C 1
ATOM 741 O O . ASN A 1 88 ? 4.498 -3.419 3.747 1.00 89.81 88 ASN A O 1
ATOM 745 N N . TYR A 1 89 ? 5.021 -1.503 2.690 1.00 90.62 89 TYR A N 1
ATOM 746 C CA . TYR A 1 89 ? 4.909 -2.049 1.347 1.00 90.62 89 TYR A CA 1
ATOM 747 C C . TYR A 1 89 ? 6.264 -2.008 0.664 1.00 90.62 89 TYR A C 1
ATOM 749 O O . TYR A 1 89 ? 7.001 -1.032 0.773 1.00 90.62 89 TYR A O 1
ATOM 757 N N . GLU A 1 90 ? 6.575 -3.059 -0.079 1.00 90.81 90 GLU A N 1
ATOM 758 C CA . GLU A 1 90 ? 7.720 -3.078 -0.979 1.00 90.81 90 GLU A CA 1
ATOM 759 C C . GLU A 1 90 ? 7.239 -3.465 -2.370 1.00 90.81 90 GLU A C 1
ATOM 761 O O . GLU A 1 90 ? 6.672 -4.542 -2.563 1.00 90.81 90 GLU A O 1
ATOM 766 N N . VAL A 1 91 ? 7.460 -2.584 -3.339 1.00 91.31 91 VAL A N 1
ATOM 767 C CA . VAL A 1 91 ? 7.189 -2.849 -4.750 1.00 91.31 91 VAL A CA 1
ATOM 768 C C . VAL A 1 91 ? 8.487 -3.314 -5.380 1.00 91.31 91 VAL A C 1
ATOM 770 O O . VAL A 1 91 ? 9.446 -2.550 -5.477 1.00 91.31 91 VAL A O 1
ATOM 773 N N . VAL A 1 92 ? 8.520 -4.571 -5.808 1.00 91.94 92 VAL A N 1
ATOM 774 C CA . VAL A 1 92 ? 9.687 -5.144 -6.471 1.00 91.94 92 VAL A CA 1
ATOM 775 C C . VAL A 1 92 ? 9.469 -5.096 -7.974 1.00 91.94 92 VAL A C 1
ATOM 777 O O . VAL A 1 92 ? 8.519 -5.694 -8.486 1.00 91.94 92 VAL A O 1
ATOM 780 N N . VAL A 1 93 ? 10.352 -4.394 -8.682 1.00 91.06 93 VAL A N 1
ATOM 781 C CA . VAL A 1 93 ? 10.279 -4.221 -10.138 1.00 91.06 93 VAL A CA 1
ATOM 782 C C . VAL A 1 93 ? 11.607 -4.565 -10.810 1.00 91.06 93 VAL A C 1
ATOM 784 O O . VAL A 1 93 ? 12.666 -4.386 -10.206 1.00 91.06 93 VAL A O 1
ATOM 787 N N . PRO A 1 94 ? 11.597 -5.029 -12.066 1.00 91.06 94 PRO A N 1
ATOM 788 C CA . PRO A 1 94 ? 12.815 -5.078 -12.863 1.00 91.06 94 PRO A CA 1
ATOM 789 C C . PRO A 1 94 ? 13.390 -3.676 -13.118 1.00 91.06 94 PRO A C 1
ATOM 791 O O . PRO A 1 94 ? 12.623 -2.735 -13.319 1.00 91.06 94 PRO A O 1
ATOM 794 N N . LYS A 1 95 ? 14.721 -3.533 -13.204 1.00 86.31 95 LYS A N 1
ATOM 795 C CA . LYS A 1 95 ? 15.386 -2.226 -13.430 1.00 86.31 95 LYS A CA 1
ATOM 796 C C . LYS A 1 95 ? 14.915 -1.460 -14.675 1.00 86.31 95 LYS A C 1
ATOM 798 O O . LYS A 1 95 ? 14.989 -0.241 -14.697 1.00 86.31 95 LYS A O 1
ATOM 803 N N . HIS A 1 96 ? 14.418 -2.156 -15.698 1.00 82.12 96 HIS A N 1
ATOM 804 C CA . HIS A 1 96 ? 13.947 -1.528 -16.937 1.00 82.12 96 HIS A CA 1
ATOM 805 C C . HIS A 1 96 ? 12.537 -0.914 -16.836 1.00 82.12 96 HIS A C 1
ATOM 807 O O . HIS A 1 96 ? 12.064 -0.328 -17.808 1.00 82.12 96 HIS A O 1
ATOM 813 N N . TYR A 1 97 ? 11.840 -1.068 -15.704 1.00 82.44 97 TYR A N 1
ATOM 814 C CA . TYR A 1 97 ? 10.539 -0.438 -15.485 1.00 82.44 97 TYR A CA 1
ATOM 815 C C . TYR A 1 97 ? 10.689 1.005 -15.002 1.00 82.44 97 TYR A C 1
ATOM 817 O O . TYR A 1 97 ? 11.442 1.297 -14.075 1.00 82.44 97 TYR A O 1
ATOM 825 N N . VAL A 1 98 ? 9.878 1.887 -15.582 1.00 80.81 98 VAL A N 1
ATOM 826 C CA . VAL A 1 98 ? 9.702 3.267 -15.125 1.00 80.81 98 VAL A CA 1
ATOM 827 C C . VAL A 1 98 ? 8.529 3.329 -14.146 1.00 80.81 98 VAL A C 1
ATOM 829 O O . VAL A 1 98 ? 7.461 2.782 -14.431 1.00 80.81 98 VAL A O 1
ATOM 832 N N . ILE A 1 99 ? 8.716 3.996 -13.004 1.00 79.19 99 ILE A N 1
ATOM 833 C CA . ILE A 1 99 ? 7.682 4.173 -11.975 1.00 79.19 99 ILE A CA 1
ATOM 834 C C . ILE A 1 99 ? 7.281 5.649 -11.890 1.00 79.19 99 ILE A C 1
ATOM 836 O O . ILE A 1 99 ? 8.131 6.540 -11.879 1.00 79.19 99 ILE A O 1
ATOM 840 N N . LEU A 1 100 ? 5.970 5.884 -11.811 1.00 77.62 100 LEU A N 1
ATOM 841 C CA . LEU A 1 100 ? 5.361 7.197 -11.621 1.00 77.62 100 LEU A CA 1
ATOM 842 C C . LEU A 1 100 ? 4.657 7.230 -10.258 1.00 77.62 100 LEU A C 1
ATOM 844 O O . LEU A 1 100 ? 3.675 6.512 -10.053 1.00 77.62 100 LEU A O 1
ATOM 848 N N . GLU A 1 101 ? 5.143 8.063 -9.345 1.00 76.88 101 GLU A N 1
ATOM 849 C CA . GLU A 1 101 ? 4.568 8.296 -8.018 1.00 76.88 101 GLU A CA 1
ATOM 850 C C . GLU A 1 101 ? 3.757 9.592 -8.043 1.00 76.88 101 GLU A C 1
ATOM 852 O O . GLU A 1 101 ? 4.319 10.666 -8.214 1.00 76.88 101 GLU A O 1
ATOM 857 N N . ASP A 1 102 ? 2.427 9.515 -7.940 1.00 70.94 102 ASP A N 1
ATOM 858 C CA . ASP A 1 102 ? 1.532 10.689 -7.993 1.00 70.94 102 ASP A CA 1
ATOM 859 C C . ASP A 1 102 ? 1.791 11.641 -9.182 1.00 70.94 102 ASP A C 1
ATOM 861 O O . ASP A 1 102 ? 1.574 12.848 -9.111 1.00 70.94 102 ASP A O 1
ATOM 865 N N . GLY A 1 103 ? 2.243 11.078 -10.308 1.00 55.56 103 GLY A N 1
ATOM 866 C CA . GLY A 1 103 ? 2.600 11.830 -11.515 1.00 55.56 103 GLY A CA 1
ATOM 867 C C . GLY A 1 103 ? 4.030 12.381 -11.524 1.00 55.56 103 GLY A C 1
ATOM 868 O O . GLY A 1 103 ? 4.469 12.863 -12.563 1.00 55.56 103 GLY A O 1
ATOM 869 N N . LYS A 1 104 ? 4.778 12.257 -10.423 1.00 51.12 104 LYS A N 1
ATOM 870 C CA . LYS A 1 104 ? 6.221 12.510 -10.355 1.00 51.12 104 LYS A CA 1
ATOM 871 C C . LYS A 1 104 ? 6.984 11.274 -10.831 1.00 51.12 104 LYS A C 1
ATOM 873 O O . LYS A 1 104 ? 6.635 10.137 -10.516 1.00 51.12 104 LYS A O 1
ATOM 878 N N . LEU A 1 105 ? 8.016 11.492 -11.635 1.00 47.53 105 LEU A N 1
ATOM 879 C CA . LEU A 1 105 ? 8.843 10.429 -12.192 1.00 47.53 105 LEU A CA 1
ATOM 880 C C . LEU A 1 105 ? 9.925 10.033 -11.178 1.00 47.53 105 LEU A C 1
ATOM 882 O O . LEU A 1 105 ? 10.757 10.860 -10.823 1.00 47.53 105 LEU A O 1
ATOM 886 N N . SER A 1 106 ? 9.927 8.777 -10.724 1.00 55.91 106 SER A N 1
ATOM 887 C CA . SER A 1 106 ? 11.001 8.235 -9.881 1.00 55.91 106 SER A CA 1
ATOM 888 C C . SER A 1 106 ? 11.991 7.475 -10.764 1.00 55.91 106 SER A C 1
ATOM 890 O O . SER A 1 106 ? 11.758 6.314 -11.130 1.00 55.91 106 SER A O 1
ATOM 892 N N . ILE A 1 107 ? 13.090 8.139 -11.131 1.00 52.72 107 ILE A N 1
ATOM 893 C CA . ILE A 1 107 ? 14.261 7.504 -11.744 1.00 52.72 107 ILE A CA 1
ATOM 894 C C . ILE A 1 107 ? 15.308 7.368 -10.647 1.00 52.72 107 ILE A C 1
ATOM 896 O O . ILE A 1 107 ? 15.791 8.363 -10.124 1.00 52.72 107 ILE A O 1
ATOM 900 N N . ASP A 1 108 ? 15.624 6.134 -10.286 1.00 50.91 108 ASP A N 1
ATOM 901 C CA . ASP A 1 108 ? 16.725 5.838 -9.376 1.00 50.91 108 ASP A CA 1
ATOM 902 C C . ASP A 1 108 ? 17.874 5.354 -10.253 1.00 50.91 108 ASP A C 1
ATOM 904 O O . ASP A 1 108 ? 17.936 4.180 -10.631 1.00 50.91 108 ASP A O 1
ATOM 908 N N . ASP A 1 109 ? 18.672 6.311 -10.719 1.00 44.56 109 ASP A N 1
ATOM 909 C CA . ASP A 1 109 ? 19.853 6.044 -11.525 1.00 44.56 109 ASP A CA 1
ATOM 910 C C . ASP A 1 109 ? 21.043 5.953 -10.562 1.00 44.56 109 ASP A C 1
ATOM 912 O O . ASP A 1 109 ? 21.693 6.948 -10.243 1.00 44.56 109 ASP A O 1
ATOM 916 N N . GLU A 1 110 ? 21.346 4.745 -10.077 1.00 44.97 110 GLU A N 1
ATOM 917 C CA . GLU A 1 110 ? 22.559 4.469 -9.281 1.00 44.97 110 GLU A CA 1
ATOM 918 C C . GLU A 1 110 ? 23.867 4.756 -10.068 1.00 44.97 110 GLU A C 1
ATOM 920 O O . GLU A 1 110 ? 24.964 4.534 -9.558 1.00 44.97 110 GLU A O 1
ATOM 925 N N . G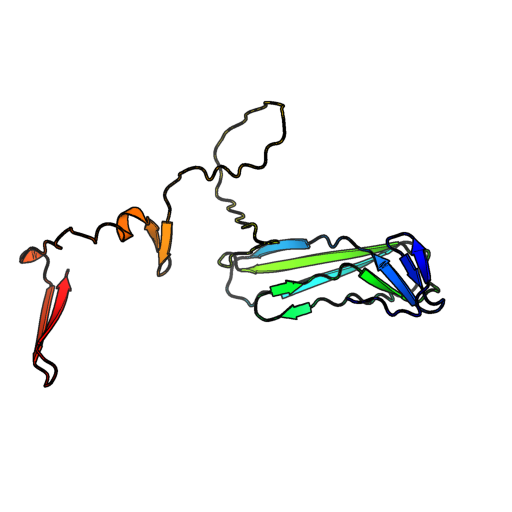LN A 1 111 ? 23.780 5.274 -11.302 1.00 37.47 111 GLN A N 1
ATOM 926 C CA . GLN A 1 111 ? 24.895 5.807 -12.087 1.00 37.47 111 GLN A CA 1
ATOM 927 C C . GLN A 1 111 ? 25.061 7.335 -12.045 1.00 37.47 111 GLN A C 1
ATOM 929 O O . GLN A 1 111 ? 25.954 7.853 -12.715 1.00 37.47 111 GLN A O 1
ATOM 934 N N . ALA A 1 112 ? 24.306 8.077 -11.231 1.00 37.91 112 ALA A N 1
ATOM 935 C CA . ALA A 1 112 ? 24.577 9.499 -11.000 1.00 37.91 112 ALA A CA 1
ATOM 936 C C . ALA A 1 112 ? 25.715 9.716 -9.977 1.00 37.91 112 ALA A C 1
ATOM 938 O O . ALA A 1 112 ? 25.587 10.463 -9.009 1.00 37.91 112 ALA A O 1
ATOM 939 N N . THR A 1 113 ? 26.864 9.065 -10.171 1.00 37.16 113 THR A N 1
ATOM 940 C CA . THR A 1 113 ? 28.101 9.467 -9.497 1.00 37.16 113 THR A CA 1
ATOM 941 C C . THR A 1 113 ? 28.769 10.558 -10.324 1.00 37.16 113 THR A C 1
ATOM 943 O O . THR A 1 113 ? 29.456 10.230 -11.282 1.00 37.16 113 THR A O 1
ATOM 946 N N . THR A 1 114 ? 28.560 11.826 -9.960 1.00 34.66 114 THR A N 1
ATOM 947 C CA . THR A 1 114 ? 29.621 12.829 -9.727 1.00 34.66 114 THR A CA 1
ATOM 948 C C . THR A 1 114 ? 29.013 14.206 -9.437 1.00 34.66 114 THR A C 1
ATOM 950 O O . THR A 1 114 ? 28.566 14.887 -10.349 1.00 34.66 114 THR A O 1
ATOM 953 N N . GLY A 1 115 ? 29.096 14.615 -8.167 1.00 33.75 115 GLY A N 1
ATOM 954 C CA . GLY A 1 115 ? 29.562 15.942 -7.753 1.00 33.75 115 GLY A CA 1
ATOM 955 C C . GLY A 1 115 ? 28.655 17.151 -7.975 1.00 33.75 115 GLY A C 1
ATOM 956 O O . GLY A 1 115 ? 28.700 17.757 -9.034 1.00 33.75 115 GLY A O 1
ATOM 957 N N . ALA A 1 116 ? 28.013 17.605 -6.898 1.00 30.08 116 ALA A N 1
ATOM 958 C CA . ALA A 1 116 ? 28.099 18.999 -6.454 1.00 30.08 116 ALA A CA 1
ATOM 959 C C . ALA A 1 116 ? 27.487 19.138 -5.049 1.00 30.08 116 ALA A C 1
ATOM 961 O O . ALA A 1 116 ? 26.277 19.037 -4.875 1.00 30.08 116 ALA A O 1
ATOM 962 N N . ASN A 1 117 ? 28.343 19.363 -4.048 1.00 36.47 117 ASN A N 1
ATOM 963 C CA . ASN A 1 117 ? 27.937 20.021 -2.809 1.00 36.47 117 ASN A CA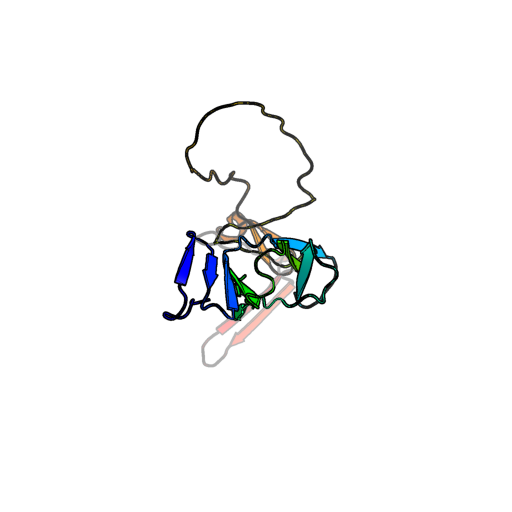 1
ATOM 964 C C . ASN A 1 117 ? 27.593 21.470 -3.155 1.00 36.47 117 ASN A C 1
ATOM 966 O O . ASN A 1 117 ? 28.479 22.192 -3.611 1.00 36.47 117 ASN A O 1
ATOM 970 N N . TYR A 1 118 ? 26.366 21.890 -2.876 1.00 33.81 118 TYR A N 1
ATOM 971 C CA . TYR A 1 118 ? 26.065 23.285 -2.591 1.00 33.81 118 TYR A CA 1
ATOM 972 C C . TYR A 1 118 ? 25.177 23.310 -1.352 1.00 33.81 118 TYR A C 1
ATOM 974 O O . TYR A 1 118 ? 23.994 22.982 -1.405 1.00 33.81 118 TYR A O 1
ATOM 982 N N . ASP A 1 119 ? 25.811 23.634 -0.228 1.00 37.97 119 ASP A N 1
ATOM 983 C CA . ASP A 1 119 ? 25.134 24.225 0.914 1.00 37.97 119 ASP A CA 1
ATOM 984 C C . ASP A 1 119 ? 24.629 25.598 0.461 1.00 37.97 119 ASP A C 1
ATOM 986 O O . ASP A 1 119 ? 25.449 26.459 0.154 1.00 37.97 119 ASP A O 1
ATOM 990 N N . GLU A 1 120 ? 23.318 25.813 0.410 1.00 33.84 120 GLU A N 1
ATOM 991 C CA . GLU A 1 120 ? 22.748 27.148 0.593 1.00 33.84 120 GLU A CA 1
ATOM 992 C C . GLU A 1 120 ? 21.284 27.036 1.037 1.00 33.84 120 GLU A C 1
ATOM 994 O O . GLU A 1 120 ? 20.456 26.353 0.434 1.00 33.84 120 GLU A O 1
ATOM 999 N N . GLU A 1 121 ? 21.015 27.659 2.181 1.00 39.22 121 GLU A N 1
ATOM 1000 C CA . GLU A 1 121 ? 19.700 27.826 2.783 1.00 39.22 121 GLU A CA 1
ATOM 1001 C C . GLU A 1 121 ? 18.829 28.758 1.928 1.00 39.22 121 GLU A C 1
ATOM 1003 O O . GLU A 1 121 ? 19.324 29.768 1.433 1.00 39.22 121 GLU A O 1
ATOM 1008 N N . GLY A 1 122 ? 17.517 28.506 1.867 1.00 33.44 122 GLY A N 1
ATOM 1009 C CA . GLY A 1 122 ? 16.552 29.579 1.605 1.00 33.44 122 GLY A CA 1
ATOM 1010 C C . GLY A 1 122 ? 15.484 29.307 0.549 1.00 33.44 122 GLY A C 1
ATOM 1011 O O . GLY A 1 122 ? 15.744 29.351 -0.643 1.00 33.44 122 GLY A O 1
ATOM 1012 N N . ASP A 1 123 ? 14.266 29.177 1.070 1.00 33.28 123 ASP A N 1
ATOM 1013 C CA . ASP A 1 123 ? 12.962 29.494 0.484 1.00 33.28 123 ASP A CA 1
ATOM 1014 C C . ASP A 1 123 ? 12.341 28.646 -0.637 1.00 33.28 123 ASP A C 1
ATOM 1016 O O . ASP A 1 123 ? 12.919 28.275 -1.652 1.00 33.28 123 ASP A O 1
ATOM 1020 N N . ASN A 1 124 ? 11.063 28.359 -0.377 1.00 41.81 124 ASN A N 1
ATOM 1021 C CA . ASN A 1 124 ? 10.128 27.665 -1.238 1.00 41.81 124 ASN A CA 1
ATOM 1022 C C . ASN A 1 124 ? 9.768 28.548 -2.433 1.00 41.81 124 ASN A C 1
ATOM 1024 O O . ASN A 1 124 ? 9.158 29.594 -2.241 1.00 41.81 124 ASN A O 1
ATOM 1028 N N . ASP A 1 125 ? 10.007 28.040 -3.635 1.00 32.19 125 ASP A N 1
ATOM 1029 C CA . ASP A 1 125 ? 9.061 28.141 -4.739 1.00 32.19 125 ASP A CA 1
ATOM 1030 C C . ASP A 1 125 ? 9.148 26.836 -5.543 1.00 32.19 125 ASP A C 1
ATOM 1032 O O . ASP A 1 125 ? 10.224 26.408 -5.964 1.00 32.19 125 ASP A O 1
ATOM 1036 N N . ASP A 1 126 ? 8.004 26.161 -5.686 1.00 37.59 126 ASP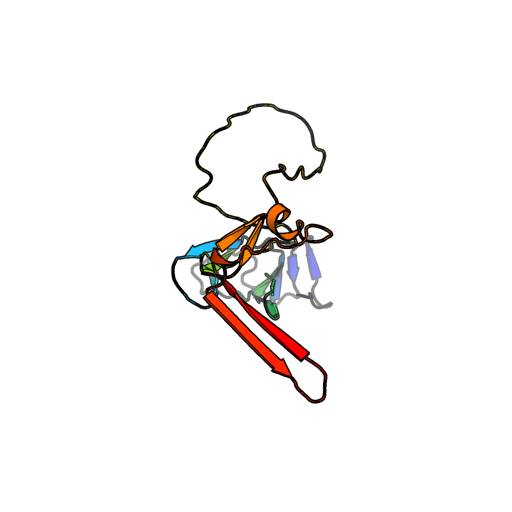 A N 1
ATOM 1037 C CA . ASP A 1 126 ? 7.814 25.004 -6.565 1.00 37.59 126 ASP A CA 1
ATOM 1038 C C . ASP A 1 126 ? 7.996 25.469 -8.023 1.00 37.59 126 ASP A C 1
ATOM 1040 O O . ASP A 1 126 ? 7.024 25.736 -8.730 1.00 37.59 126 ASP A O 1
ATOM 1044 N N . ASP A 1 127 ? 9.240 25.560 -8.489 1.00 27.94 127 ASP A N 1
ATOM 1045 C CA . ASP A 1 127 ? 9.554 25.565 -9.914 1.00 27.94 127 ASP A CA 1
ATOM 1046 C C . ASP A 1 127 ? 10.517 24.416 -10.206 1.00 27.94 127 ASP A C 1
ATOM 1048 O O . ASP A 1 127 ? 11.698 24.409 -9.848 1.00 27.94 127 ASP A O 1
ATOM 1052 N N . PHE A 1 128 ? 9.966 23.366 -10.808 1.00 34.47 128 PHE A N 1
ATOM 1053 C CA . PHE A 1 128 ? 10.726 22.216 -11.266 1.00 34.47 128 PHE A CA 1
ATOM 1054 C C . PHE A 1 128 ? 11.551 22.642 -12.484 1.00 34.47 128 PHE A C 1
ATOM 1056 O O . PHE A 1 128 ? 11.128 22.497 -13.631 1.00 34.47 128 PHE A O 1
ATOM 1063 N N . ALA A 1 129 ? 12.748 23.165 -12.228 1.00 27.53 129 ALA A N 1
ATOM 1064 C CA . ALA A 1 129 ? 13.752 23.384 -13.252 1.00 27.53 129 ALA A CA 1
ATOM 1065 C C . ALA A 1 129 ? 14.264 22.021 -13.749 1.00 27.53 129 ALA A C 1
ATOM 1067 O O . ALA A 1 129 ? 15.151 21.404 -13.157 1.00 27.53 129 ALA A O 1
ATOM 1068 N N . VAL A 1 130 ? 13.694 21.537 -14.857 1.00 34.88 130 VAL A N 1
ATOM 1069 C CA . VAL A 1 130 ? 14.312 20.484 -15.671 1.00 34.88 130 VAL A CA 1
ATOM 1070 C C . VAL A 1 130 ? 15.647 21.031 -16.161 1.00 34.88 130 VAL A C 1
ATOM 1072 O O . VAL A 1 130 ? 15.693 21.868 -17.063 1.00 34.88 130 VAL A O 1
ATOM 1075 N N . GLY A 1 131 ? 16.737 20.560 -15.557 1.00 31.92 131 GLY A N 1
ATOM 1076 C CA . GLY A 1 131 ? 18.075 20.748 -16.097 1.00 31.92 131 GLY A CA 1
ATOM 1077 C C . GLY A 1 131 ? 18.089 20.263 -17.544 1.00 31.92 131 GLY A C 1
ATOM 1078 O O . GLY A 1 131 ? 17.766 19.112 -17.832 1.00 31.92 131 GLY A O 1
ATOM 1079 N N . THR A 1 132 ? 18.408 21.170 -18.461 1.00 35.97 132 THR A N 1
ATOM 1080 C CA . THR A 1 132 ? 18.462 20.945 -19.906 1.00 35.97 132 THR A CA 1
ATOM 1081 C C . THR A 1 132 ? 19.643 20.046 -20.277 1.00 35.97 132 THR A C 1
ATOM 1083 O O . THR A 1 132 ? 20.596 20.485 -20.916 1.00 35.97 132 THR A O 1
ATOM 1086 N N . GLU A 1 133 ? 19.593 18.773 -19.901 1.00 42.56 133 GLU A N 1
ATOM 1087 C CA . GLU A 1 133 ? 20.482 17.739 -20.423 1.00 42.56 133 GLU A CA 1
ATOM 1088 C C . GLU A 1 133 ? 19.720 16.864 -21.420 1.00 42.56 133 GLU A C 1
ATOM 1090 O O . GLU A 1 133 ? 19.256 15.770 -21.123 1.00 42.56 133 GLU A O 1
ATOM 1095 N N . GLN A 1 134 ? 19.592 17.414 -22.631 1.00 51.69 134 GLN A N 1
ATOM 1096 C CA . GLN A 1 134 ? 19.299 16.728 -23.893 1.00 51.69 134 GLN A CA 1
ATOM 1097 C C . GLN A 1 134 ? 18.254 15.604 -23.799 1.00 51.69 134 GLN A C 1
ATOM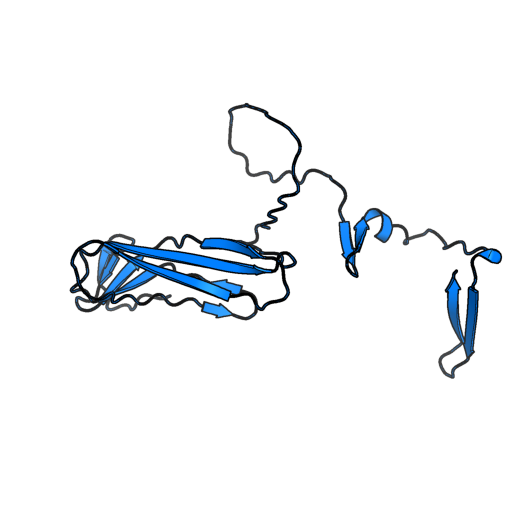 1099 O O . GLN A 1 134 ? 18.585 14.415 -23.780 1.00 51.69 134 GLN A O 1
ATOM 1104 N N . ASP A 1 135 ? 16.987 16.021 -23.836 1.00 52.41 135 ASP A N 1
ATOM 1105 C CA . ASP A 1 135 ? 15.828 15.286 -24.342 1.00 52.41 135 ASP A CA 1
ATOM 1106 C C . ASP A 1 135 ? 16.241 14.060 -25.175 1.00 52.41 135 ASP A C 1
ATOM 1108 O O . ASP A 1 135 ? 16.758 14.196 -26.283 1.00 52.41 135 ASP A O 1
ATOM 1112 N N . SER A 1 136 ? 16.084 12.850 -24.638 1.00 52.03 136 SER A N 1
ATOM 1113 C CA . SER A 1 136 ? 16.419 11.600 -25.329 1.00 52.03 136 SER A CA 1
ATOM 1114 C C . SER A 1 136 ? 15.430 10.496 -24.968 1.00 52.03 136 SER A C 1
ATOM 1116 O O . SER A 1 136 ? 14.902 10.454 -23.861 1.00 52.03 136 SER A O 1
ATOM 1118 N N . ILE A 1 137 ? 15.160 9.600 -25.918 1.00 47.22 137 ILE A N 1
ATOM 1119 C CA . ILE A 1 137 ? 14.259 8.453 -25.755 1.00 47.22 137 ILE A CA 1
ATOM 1120 C C . ILE A 1 137 ? 14.999 7.147 -26.051 1.00 47.22 137 ILE A C 1
ATOM 1122 O O . ILE A 1 137 ? 15.969 7.126 -26.810 1.00 47.22 137 ILE A O 1
ATOM 1126 N N . ILE A 1 138 ? 14.544 6.039 -25.463 1.00 46.34 138 ILE A N 1
ATOM 1127 C CA . ILE A 1 138 ? 15.131 4.713 -25.691 1.00 46.34 138 ILE A CA 1
ATOM 1128 C C . ILE A 1 138 ? 14.325 3.979 -26.766 1.00 46.34 138 ILE A C 1
ATOM 1130 O O . ILE A 1 138 ? 13.153 3.665 -26.567 1.00 46.34 138 ILE A O 1
ATOM 1134 N N . VAL A 1 139 ? 14.970 3.662 -27.891 1.00 39.62 139 VAL A N 1
ATOM 1135 C CA . VAL A 1 139 ? 14.404 2.853 -28.983 1.00 39.62 139 VAL A CA 1
ATOM 1136 C C . VAL A 1 139 ? 15.304 1.638 -29.194 1.00 39.62 139 VAL A C 1
ATOM 1138 O O . VAL A 1 139 ? 16.500 1.792 -29.428 1.00 39.62 139 VAL A O 1
ATOM 1141 N N . ASN A 1 140 ? 14.757 0.420 -29.099 1.00 33.59 140 ASN A N 1
ATOM 1142 C CA . ASN A 1 140 ? 15.505 -0.841 -29.253 1.00 33.59 140 ASN A CA 1
ATOM 1143 C C . ASN A 1 140 ? 16.792 -0.904 -28.404 1.00 33.59 140 ASN A C 1
ATOM 1145 O O . ASN A 1 140 ? 17.868 -1.224 -28.911 1.00 33.59 140 ASN A O 1
ATOM 1149 N N . ASN A 1 141 ? 16.688 -0.559 -27.117 1.00 35.44 141 ASN A N 1
ATOM 1150 C CA . ASN A 1 141 ? 17.806 -0.507 -26.165 1.00 35.44 141 ASN A CA 1
ATOM 1151 C C . ASN A 1 141 ? 18.941 0.469 -26.543 1.00 35.44 141 ASN A C 1
ATOM 1153 O O . ASN A 1 141 ? 20.058 0.333 -26.047 1.00 35.44 141 ASN A O 1
ATOM 1157 N N . ARG A 1 142 ? 18.680 1.473 -27.389 1.00 40.94 142 ARG A N 1
ATOM 1158 C CA . ARG A 1 142 ? 19.622 2.562 -27.687 1.00 40.94 142 ARG A CA 1
ATOM 1159 C C . ARG A 1 142 ? 19.034 3.907 -27.271 1.00 40.94 142 ARG A C 1
ATOM 1161 O O . ARG A 1 142 ? 17.875 4.185 -27.568 1.00 40.94 142 ARG A O 1
ATOM 1168 N N . LYS A 1 143 ? 19.844 4.732 -26.599 1.00 47.38 143 LYS A N 1
ATOM 1169 C CA . LYS A 1 143 ? 19.516 6.123 -26.249 1.00 47.38 143 LYS A CA 1
ATOM 1170 C C . LYS A 1 143 ? 19.631 6.982 -27.513 1.00 47.38 143 LYS A C 1
ATOM 1172 O O . LYS A 1 143 ? 20.698 7.022 -28.120 1.00 47.38 143 LYS A O 1
ATOM 1177 N N . VAL A 1 144 ? 18.539 7.624 -27.920 1.00 51.94 144 VAL A N 1
ATOM 1178 C CA . VAL A 1 144 ? 18.465 8.503 -29.098 1.00 51.94 144 VAL A CA 1
ATOM 1179 C C . VAL A 1 144 ? 18.085 9.901 -28.629 1.00 51.94 144 VAL A C 1
ATOM 1181 O O . VAL A 1 144 ? 17.058 10.056 -27.971 1.00 51.94 144 VAL A O 1
ATOM 1184 N N . ALA A 1 145 ? 18.889 10.918 -28.943 1.00 59.84 145 ALA A N 1
ATOM 1185 C CA . ALA A 1 145 ? 18.563 12.293 -28.580 1.00 59.84 145 ALA A CA 1
ATOM 1186 C C . ALA A 1 145 ? 17.441 12.844 -29.477 1.00 59.84 145 ALA A C 1
ATOM 1188 O O . ALA A 1 145 ? 17.431 12.630 -30.685 1.00 59.84 145 ALA A O 1
ATOM 1189 N N . ILE A 1 146 ? 16.499 13.586 -28.903 1.00 57.03 146 ILE A N 1
ATOM 1190 C CA . ILE A 1 146 ? 15.349 14.188 -29.590 1.00 57.03 146 ILE A CA 1
ATOM 1191 C C . ILE A 1 146 ? 15.817 15.180 -30.665 1.00 57.03 146 ILE A C 1
ATOM 1193 O O . ILE A 1 146 ? 15.234 15.216 -31.745 1.00 57.03 146 ILE A O 1
ATOM 1197 N N . LYS A 1 147 ? 16.953 15.866 -30.471 1.00 57.62 147 LYS A N 1
ATOM 1198 C CA . LYS A 1 147 ? 17.618 16.674 -31.518 1.00 57.62 147 LYS A CA 1
ATOM 1199 C C . LYS A 1 147 ? 17.986 15.875 -32.785 1.00 57.62 147 LYS A C 1
ATOM 1201 O O . LYS A 1 147 ? 17.970 16.426 -33.889 1.00 57.62 147 LYS A O 1
ATOM 1206 N N . ASP A 1 148 ? 18.270 14.579 -32.637 1.00 53.69 148 ASP A N 1
ATOM 1207 C CA . ASP A 1 148 ? 18.574 13.673 -33.752 1.00 53.69 148 ASP A CA 1
ATOM 1208 C C . ASP A 1 148 ? 17.286 13.174 -34.433 1.00 53.69 148 ASP A C 1
ATOM 1210 O O . ASP A 1 148 ? 17.305 12.786 -35.600 1.00 53.69 148 ASP A O 1
ATOM 1214 N N . ILE A 1 149 ? 16.149 13.239 -33.730 1.00 56.59 149 ILE A N 1
ATOM 1215 C CA . ILE A 1 149 ? 14.813 12.889 -34.235 1.00 56.59 149 ILE A CA 1
ATOM 1216 C C . ILE A 1 149 ? 14.179 14.090 -34.965 1.00 56.59 149 ILE A C 1
ATOM 1218 O O . ILE A 1 149 ? 13.530 13.918 -36.000 1.00 56.59 149 ILE A O 1
ATOM 1222 N N . GLU A 1 150 ? 14.416 15.319 -34.491 1.00 51.34 150 GLU A N 1
ATOM 1223 C CA . GLU A 1 150 ? 13.831 16.545 -35.057 1.00 51.34 150 GLU A CA 1
ATOM 1224 C C . GLU A 1 150 ? 14.539 17.091 -36.310 1.00 51.34 150 GLU A C 1
ATOM 1226 O O . GLU A 1 150 ? 14.011 17.970 -36.995 1.00 51.34 150 GLU A O 1
ATOM 1231 N N . SER A 1 151 ? 15.663 16.513 -36.737 1.00 48.94 151 SER A N 1
ATOM 1232 C CA . SER A 1 151 ? 16.340 16.913 -37.982 1.00 48.94 151 SER A CA 1
ATOM 1233 C C . SER A 1 151 ? 15.770 16.253 -39.253 1.00 48.94 151 SER A C 1
ATOM 1235 O O . SER A 1 151 ? 16.526 15.821 -40.121 1.00 48.94 151 SER A O 1
ATOM 1237 N N . SER A 1 152 ? 14.442 16.201 -39.416 1.00 49.50 152 SER A N 1
ATOM 1238 C CA . SER A 1 152 ? 13.812 15.736 -40.672 1.00 49.50 152 SER A CA 1
ATOM 1239 C C . SER A 1 152 ? 12.666 16.605 -41.204 1.00 49.50 152 SER A C 1
ATOM 1241 O O . SER A 1 152 ? 12.118 16.312 -42.266 1.00 49.50 152 SER A O 1
ATOM 1243 N N . LYS A 1 153 ? 12.363 17.755 -40.586 1.00 48.09 153 LYS A N 1
ATOM 1244 C CA . LYS A 1 153 ? 11.587 18.814 -41.258 1.00 48.09 153 LYS A CA 1
ATOM 1245 C C . LYS A 1 153 ? 12.529 19.725 -42.052 1.00 48.09 153 LYS A C 1
ATOM 1247 O O . LYS A 1 153 ? 12.805 20.849 -41.658 1.00 48.09 153 LYS A O 1
ATOM 1252 N N . GLY A 1 154 ? 13.053 19.220 -43.173 1.00 48.75 154 GLY A N 1
ATOM 1253 C CA . GLY A 1 154 ? 13.701 20.058 -44.199 1.00 48.75 154 GLY A CA 1
ATOM 1254 C C . GLY A 1 154 ? 15.120 19.675 -44.631 1.00 48.75 154 GLY A C 1
ATOM 1255 O O . GLY A 1 154 ? 15.582 20.176 -45.657 1.00 48.75 154 GLY A O 1
ATOM 1256 N N . LYS A 1 155 ? 15.813 18.756 -43.946 1.00 51.44 155 LYS A N 1
ATOM 1257 C CA . LYS A 1 155 ? 17.058 18.175 -44.478 1.00 51.44 155 LYS A CA 1
ATOM 1258 C C . LYS A 1 155 ? 16.717 17.032 -45.431 1.00 51.44 155 LYS A C 1
ATOM 1260 O O . LYS A 1 155 ? 16.236 15.985 -45.010 1.00 51.44 155 LYS A O 1
ATOM 1265 N N . LYS A 1 156 ? 16.975 17.231 -46.727 1.00 55.22 156 LYS A N 1
ATOM 1266 C CA . LYS A 1 156 ? 17.001 16.131 -47.701 1.00 55.22 156 LYS A CA 1
ATOM 1267 C C . LYS A 1 156 ? 18.054 15.126 -47.230 1.00 55.22 156 LYS A C 1
ATOM 1269 O O . LYS A 1 156 ? 19.209 15.520 -47.065 1.00 55.22 156 LYS A O 1
ATOM 1274 N N . LEU A 1 157 ? 17.672 13.865 -47.019 1.00 60.19 157 LEU A N 1
ATOM 1275 C CA . LEU A 1 157 ? 18.652 12.789 -46.875 1.00 60.19 157 LEU A CA 1
ATOM 1276 C C . LEU A 1 157 ? 19.517 12.785 -48.142 1.00 60.19 157 LEU A C 1
ATOM 1278 O O . LEU A 1 157 ? 19.012 12.541 -49.239 1.00 60.19 157 LEU A O 1
ATOM 1282 N N . LYS A 1 158 ? 20.803 13.107 -47.993 1.00 65.50 158 LYS A N 1
ATOM 1283 C CA . LYS A 1 158 ? 21.804 12.851 -49.026 1.00 65.50 158 LYS A CA 1
ATOM 1284 C C . LYS A 1 158 ? 22.259 11.412 -48.836 1.00 65.50 158 LYS A C 1
ATOM 1286 O O . LYS A 1 158 ? 22.755 11.076 -47.769 1.00 65.50 158 LYS A O 1
ATOM 1291 N N . ILE A 1 159 ? 22.025 10.590 -49.846 1.00 69.81 159 ILE A N 1
ATOM 1292 C CA . ILE A 1 159 ? 22.533 9.224 -49.929 1.00 69.81 159 ILE A CA 1
ATOM 1293 C C . ILE A 1 159 ? 23.508 9.246 -51.099 1.00 69.81 159 ILE A C 1
ATOM 1295 O O . ILE A 1 159 ? 23.099 9.582 -52.216 1.00 69.81 159 ILE A O 1
ATOM 1299 N N . GLU A 1 160 ? 24.785 8.973 -50.850 1.00 77.69 160 GLU A N 1
ATOM 1300 C CA . GLU A 1 160 ? 25.768 8.865 -51.922 1.00 77.69 160 GLU A CA 1
ATOM 1301 C C . GLU A 1 160 ? 25.699 7.464 -52.538 1.00 77.69 160 GLU A C 1
ATOM 1303 O O . GLU A 1 160 ? 25.216 6.509 -51.930 1.00 77.69 160 GLU A O 1
ATOM 1308 N N . LYS A 1 161 ? 26.141 7.326 -53.792 1.00 72.69 161 LYS A N 1
ATOM 1309 C CA . LYS A 1 161 ? 26.059 6.050 -54.521 1.00 72.69 161 LYS A CA 1
ATOM 1310 C C . LYS A 1 161 ? 26.770 4.915 -53.774 1.00 72.69 161 LYS A C 1
ATOM 1312 O O . LYS A 1 161 ? 26.325 3.772 -53.839 1.00 72.69 161 LYS A O 1
ATOM 1317 N N . ASP A 1 162 ? 27.845 5.243 -53.068 1.00 82.94 162 ASP A N 1
ATOM 1318 C CA . ASP A 1 162 ? 28.696 4.271 -52.388 1.00 82.94 162 ASP A CA 1
ATOM 1319 C C . ASP A 1 162 ? 28.096 3.771 -51.064 1.00 82.94 162 ASP A C 1
ATOM 1321 O O . ASP A 1 162 ? 28.442 2.669 -50.618 1.00 82.94 162 ASP A O 1
ATOM 1325 N N . ASP A 1 163 ? 27.137 4.519 -50.508 1.00 78.56 163 ASP A N 1
ATOM 1326 C CA . ASP A 1 163 ? 26.404 4.196 -49.279 1.00 78.56 163 ASP A CA 1
ATOM 1327 C C . ASP A 1 163 ? 25.269 3.194 -49.517 1.00 78.56 163 ASP A C 1
ATOM 1329 O O . ASP A 1 163 ? 24.711 2.642 -48.569 1.00 78.56 163 ASP A O 1
ATOM 1333 N N . VAL A 1 164 ? 24.891 2.957 -50.776 1.00 80.88 164 VAL A N 1
ATOM 1334 C CA . VAL A 1 164 ? 23.770 2.086 -51.132 1.00 80.88 164 VAL A CA 1
ATOM 1335 C C . VAL A 1 164 ? 24.249 0.646 -51.282 1.00 80.88 164 VAL A C 1
ATOM 1337 O O . VAL A 1 164 ? 25.100 0.332 -52.113 1.00 80.88 164 VAL A O 1
ATOM 1340 N N . GLU A 1 165 ? 23.667 -0.246 -50.484 1.00 84.62 165 GLU A N 1
ATOM 1341 C CA . GLU A 1 165 ? 23.862 -1.691 -50.598 1.00 84.62 165 GLU A CA 1
ATOM 1342 C C . GLU A 1 165 ? 22.891 -2.286 -51.626 1.00 84.62 165 GLU A C 1
ATOM 1344 O O . GLU A 1 165 ? 23.282 -3.102 -52.456 1.00 84.62 165 GLU A O 1
ATOM 1349 N N . GLU A 1 166 ? 21.625 -1.857 -51.602 1.00 84.88 166 GLU A N 1
ATOM 1350 C CA . GLU A 1 166 ? 20.575 -2.438 -52.441 1.00 84.88 166 GLU A CA 1
ATOM 1351 C C . GLU A 1 166 ? 19.442 -1.440 -52.721 1.00 84.88 166 GLU A C 1
ATOM 1353 O O . GLU A 1 166 ? 19.011 -0.698 -51.834 1.00 84.88 166 GLU A O 1
ATOM 1358 N N . VAL A 1 167 ? 18.898 -1.457 -53.943 1.00 84.62 167 VAL A N 1
ATOM 1359 C CA . VAL A 1 167 ? 17.691 -0.700 -54.311 1.00 84.62 167 VAL A CA 1
ATOM 1360 C C . VAL A 1 167 ? 16.645 -1.654 -54.865 1.00 84.62 167 VAL A C 1
ATOM 1362 O O . VAL A 1 167 ? 16.832 -2.255 -55.918 1.00 84.62 167 VAL A O 1
ATOM 1365 N N . ASN A 1 168 ? 15.512 -1.743 -54.176 1.00 83.94 168 ASN A N 1
ATOM 1366 C CA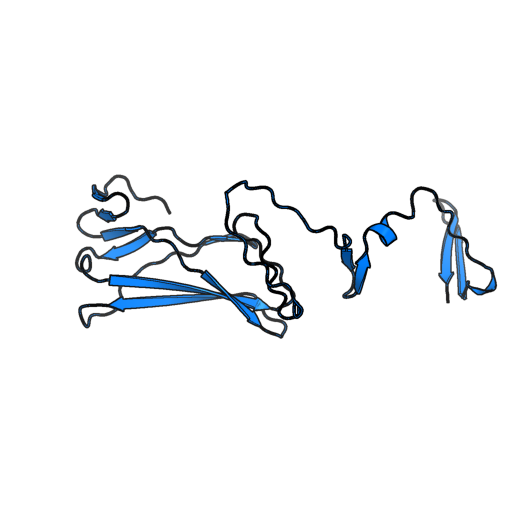 . ASN A 1 168 ? 14.366 -2.541 -54.583 1.00 83.94 168 ASN A CA 1
ATOM 1367 C C . ASN A 1 168 ? 13.245 -1.632 -55.088 1.00 83.94 168 ASN A C 1
ATOM 1369 O O . ASN A 1 168 ? 12.728 -0.797 -54.340 1.00 83.94 168 ASN A O 1
ATOM 1373 N N . VAL A 1 169 ? 12.843 -1.820 -56.345 1.00 85.56 169 VAL A N 1
ATOM 1374 C CA . VAL A 1 169 ? 11.718 -1.103 -56.958 1.00 85.56 169 VAL A CA 1
ATOM 1375 C C . VAL A 1 169 ? 10.585 -2.086 -57.206 1.00 85.56 169 VAL A C 1
ATOM 1377 O O . VAL A 1 169 ? 10.753 -3.067 -57.922 1.00 85.56 169 VAL A O 1
ATOM 1380 N N . ASN A 1 170 ? 9.420 -1.812 -56.622 1.00 84.00 170 ASN A N 1
ATOM 1381 C CA . ASN A 1 170 ? 8.213 -2.599 -56.838 1.00 84.00 170 ASN A CA 1
ATOM 1382 C C . ASN A 1 170 ? 7.126 -1.713 -57.451 1.00 84.00 170 ASN A C 1
ATOM 1384 O O . ASN A 1 170 ? 6.733 -0.710 -56.854 1.00 84.00 170 ASN A O 1
ATOM 1388 N N . ILE A 1 171 ? 6.649 -2.077 -58.640 1.00 85.81 171 ILE A N 1
ATOM 1389 C CA . ILE A 1 171 ? 5.580 -1.365 -59.341 1.00 85.81 171 ILE A CA 1
ATOM 1390 C C . ILE A 1 171 ? 4.297 -2.170 -59.161 1.00 85.81 171 ILE A C 1
ATOM 1392 O O . ILE A 1 171 ? 4.057 -3.158 -59.854 1.00 85.81 171 ILE A O 1
ATOM 1396 N N . GLY A 1 172 ? 3.490 -1.753 -58.186 1.00 81.75 172 GLY A N 1
ATOM 1397 C CA . GLY A 1 172 ? 2.173 -2.324 -57.935 1.00 81.75 172 GLY A CA 1
ATOM 1398 C C . GLY A 1 172 ? 1.067 -1.536 -58.634 1.00 81.75 172 GLY A C 1
ATOM 1399 O O . GLY A 1 172 ? 1.288 -0.444 -59.158 1.00 81.75 172 GLY A O 1
ATOM 1400 N N . LYS A 1 173 ? -0.162 -2.062 -58.577 1.00 72.69 173 LYS A N 1
ATOM 1401 C CA . LYS A 1 173 ? -1.366 -1.358 -59.059 1.00 72.69 173 LYS A CA 1
ATOM 1402 C C . LYS A 1 173 ? -1.600 -0.017 -58.343 1.00 72.69 173 LYS A C 1
ATOM 1404 O O . LYS A 1 173 ? -2.185 0.881 -58.933 1.00 72.69 173 LYS A O 1
ATOM 1409 N N . ASP A 1 174 ? -1.069 0.127 -57.129 1.00 76.88 174 ASP A N 1
ATOM 1410 C CA . ASP A 1 174 ? -1.179 1.332 -56.295 1.00 76.88 174 ASP A CA 1
ATOM 1411 C C . ASP A 1 174 ? 0.004 2.306 -56.476 1.00 76.88 174 ASP A C 1
ATOM 1413 O O . ASP A 1 174 ? 0.185 3.228 -55.682 1.00 76.88 174 ASP A O 1
ATOM 1417 N N . GLY A 1 175 ? 0.839 2.089 -57.499 1.00 76.88 175 GLY A N 1
ATOM 1418 C CA . GLY A 1 175 ? 1.989 2.927 -57.827 1.00 76.88 175 GLY A CA 1
ATOM 1419 C C . GLY A 1 175 ? 3.346 2.292 -57.517 1.00 76.88 175 GLY A C 1
ATOM 1420 O O . GLY A 1 175 ? 3.459 1.176 -56.999 1.00 76.88 175 GLY A O 1
ATOM 1421 N N . ALA A 1 176 ? 4.403 3.019 -57.876 1.00 84.12 176 ALA A N 1
ATOM 1422 C CA . ALA A 1 176 ? 5.779 2.591 -57.662 1.00 84.12 176 ALA A CA 1
ATOM 1423 C C . ALA A 1 176 ? 6.213 2.831 -56.209 1.00 84.12 176 ALA A C 1
ATOM 1425 O O . ALA A 1 176 ? 6.048 3.924 -55.666 1.00 84.12 176 ALA A O 1
ATOM 1426 N N . ARG A 1 177 ? 6.809 1.810 -55.590 1.00 80.88 177 ARG A N 1
ATOM 1427 C CA . ARG A 1 177 ? 7.441 1.877 -54.269 1.00 80.88 177 ARG A CA 1
ATOM 1428 C C . ARG A 1 177 ? 8.929 1.596 -54.408 1.00 80.88 177 ARG A C 1
ATOM 1430 O O . ARG A 1 177 ? 9.318 0.613 -55.035 1.00 80.88 177 ARG A O 1
ATOM 1437 N N . VAL A 1 178 ? 9.744 2.444 -53.789 1.00 84.56 178 VAL A N 1
ATOM 1438 C CA . VAL A 1 178 ? 11.203 2.298 -53.753 1.00 84.56 178 VAL A CA 1
ATOM 1439 C C . VAL A 1 178 ? 11.629 2.023 -52.318 1.00 84.56 178 VAL A C 1
ATOM 1441 O O . VAL A 1 178 ? 11.264 2.765 -51.407 1.00 84.56 178 VAL A O 1
ATOM 1444 N N . LYS A 1 179 ? 12.401 0.955 -52.116 1.00 82.38 179 LYS A N 1
ATOM 1445 C CA . LYS A 1 179 ? 13.044 0.617 -50.845 1.00 82.38 179 LYS A CA 1
ATOM 1446 C C . LYS A 1 179 ? 14.556 0.617 -51.053 1.00 82.38 179 LYS A C 1
ATOM 1448 O O . LYS A 1 179 ? 15.052 -0.107 -51.910 1.00 82.38 179 LYS A O 1
ATOM 1453 N N . ILE A 1 180 ? 15.269 1.422 -50.271 1.00 82.19 180 ILE A N 1
ATOM 1454 C CA . ILE A 1 180 ? 16.730 1.553 -50.331 1.00 82.19 180 ILE A CA 1
ATOM 1455 C C . ILE A 1 180 ? 17.312 0.935 -49.061 1.00 82.19 180 ILE A C 1
ATOM 1457 O O . ILE A 1 180 ? 16.857 1.250 -47.961 1.00 82.19 180 ILE A O 1
ATOM 1461 N N . LYS A 1 181 ? 18.292 0.048 -49.221 1.00 79.94 181 LYS A N 1
ATOM 1462 C CA . LYS A 1 181 ? 19.126 -0.490 -48.148 1.00 79.94 181 LYS A CA 1
ATOM 1463 C C . LYS A 1 181 ? 20.499 0.170 -48.250 1.00 79.94 181 LYS A C 1
ATOM 1465 O O . LYS A 1 181 ? 21.101 0.161 -49.324 1.00 79.94 181 LYS A O 1
ATOM 1470 N N . THR A 1 182 ? 20.965 0.765 -47.162 1.00 79.50 182 THR A N 1
ATOM 1471 C CA . THR A 1 182 ? 22.309 1.349 -47.063 1.00 79.50 182 THR A CA 1
ATOM 1472 C C . THR A 1 182 ? 23.253 0.373 -46.366 1.00 79.50 182 THR A C 1
ATOM 1474 O O . THR A 1 182 ? 22.774 -0.481 -45.617 1.00 79.50 182 THR A O 1
ATOM 1477 N N . LYS A 1 183 ? 24.557 0.489 -46.632 1.00 73.06 183 LYS A N 1
ATOM 1478 C CA . LYS A 1 183 ? 25.603 -0.296 -45.956 1.00 73.06 183 LYS A CA 1
ATOM 1479 C C . LYS A 1 183 ? 25.714 0.038 -44.467 1.00 73.06 183 LYS A C 1
ATOM 1481 O O . LYS A 1 183 ? 25.290 1.149 -44.072 1.00 73.06 183 LYS A O 1
#